Protein AF-A0A803NB33-F1 (afdb_monomer_lite)

InterPro domains:
  IPR025836 Zinc knuckle CX2CX4HX4C [PF14392] (61-93)

Secondary structure (DSSP, 8-state):
--PPPP--TT--EEEEEE---GGG-SHHHHHHHHHHHTS-EEE-TTSTT--SSSEEEEEE--TTSPPP-EEEEEEETTEEEEEEEEEEE-----

Foldseek 3Di:
DPDDPDDDPQFFKKKKWKQAPQVQLAPVNLVVVQCVAANDKDADCVPHNSPDNTRIIIHGHRPVDDDDQWDWDDNDPPDIDTIGIDIDGPDDPD

pLDDT: mean 74.72, std 13.96, range [33.0, 91.12]

Sequence (94 aa):
MISHPKFRSNFPLFGFELDVPFSRRNMRFAKEIGESLWGFVEFDDSEPLGWEKFLSVKAMIDVEKSLRRGMKIDVGGNTTKYVEFKYERLGDFF

Organism: Chenopodium quinoa (NCBI:txid63459)

Radius of gyration: 14.01 Å; chains: 1; bounding box: 28×37×38 Å

Structure (mmCIF, N/CA/C/O backbone):
data_AF-A0A803NB33-F1
#
_entry.id   AF-A0A803NB33-F1
#
loop_
_atom_site.group_PDB
_atom_site.id
_atom_site.type_symbol
_atom_site.label_atom_id
_atom_site.label_alt_id
_atom_site.label_comp_id
_atom_site.label_asym_id
_atom_site.label_entity_id
_atom_site.label_seq_id
_atom_site.pdbx_PDB_ins_code
_atom_site.Cartn_x
_atom_site.Cartn_y
_atom_site.Cartn_z
_atom_site.occupancy
_atom_site.B_iso_or_equiv
_atom_site.auth_seq_id
_atom_site.auth_comp_id
_atom_site.auth_asym_id
_atom_site.auth_atom_id
_atom_site.pdbx_PDB_model_num
ATOM 1 N N . MET A 1 1 ? 10.257 -27.555 -3.988 1.00 33.00 1 MET A N 1
ATOM 2 C CA . MET A 1 1 ? 10.634 -26.551 -5.007 1.00 33.00 1 MET A CA 1
ATOM 3 C C . MET A 1 1 ? 9.440 -25.645 -5.223 1.00 33.00 1 MET A C 1
ATOM 5 O O . MET A 1 1 ? 8.464 -26.090 -5.808 1.00 33.00 1 MET A O 1
ATOM 9 N N . ILE A 1 2 ? 9.469 -24.428 -4.687 1.00 40.22 2 ILE A N 1
ATOM 10 C CA . ILE A 1 2 ? 8.440 -23.428 -4.989 1.00 40.22 2 ILE A CA 1
ATOM 11 C C . ILE A 1 2 ? 8.854 -22.817 -6.329 1.00 40.22 2 ILE A C 1
ATOM 13 O O . ILE A 1 2 ? 9.917 -22.204 -6.434 1.00 40.22 2 ILE A O 1
ATOM 17 N N . SER A 1 3 ? 8.084 -23.092 -7.380 1.00 35.47 3 SER A N 1
ATOM 18 C CA . SER A 1 3 ? 8.314 -22.514 -8.700 1.00 35.47 3 SER A CA 1
ATOM 19 C C . SER A 1 3 ? 8.155 -21.001 -8.604 1.00 35.47 3 SER A C 1
ATOM 21 O O . SER A 1 3 ? 7.064 -20.520 -8.298 1.00 35.47 3 SER A O 1
ATOM 23 N N . HIS A 1 4 ? 9.225 -20.256 -8.871 1.00 43.19 4 HIS A N 1
ATOM 24 C CA . HIS A 1 4 ? 9.113 -18.820 -9.092 1.00 43.19 4 HIS A CA 1
ATOM 25 C C . HIS A 1 4 ? 8.286 -18.623 -10.372 1.00 43.19 4 HIS A C 1
ATOM 27 O O . HIS A 1 4 ? 8.600 -19.260 -11.388 1.00 43.19 4 HIS A O 1
ATOM 33 N N . PRO A 1 5 ? 7.199 -17.834 -10.346 1.00 47.81 5 PRO A N 1
ATOM 34 C CA . PRO A 1 5 ? 6.389 -17.621 -11.532 1.00 47.81 5 PRO A CA 1
ATOM 35 C C . PRO A 1 5 ? 7.263 -16.993 -12.622 1.00 47.81 5 PRO A C 1
ATOM 37 O O . PRO A 1 5 ? 7.984 -16.027 -12.380 1.00 47.81 5 PRO A O 1
ATOM 40 N N . LYS A 1 6 ? 7.229 -17.582 -13.824 1.00 46.09 6 LYS A N 1
ATOM 41 C CA . LYS A 1 6 ? 7.909 -17.044 -15.006 1.00 46.09 6 LYS A CA 1
ATOM 42 C C . LYS A 1 6 ? 7.445 -15.600 -15.214 1.00 46.09 6 LYS A C 1
ATOM 44 O O . LYS A 1 6 ? 6.254 -15.377 -15.427 1.00 46.09 6 LYS A O 1
ATOM 49 N N . PHE A 1 7 ? 8.386 -14.661 -15.145 1.00 50.50 7 PHE A N 1
ATOM 50 C CA . PHE A 1 7 ? 8.177 -13.233 -15.369 1.00 50.50 7 PHE A CA 1
ATOM 51 C C . PHE A 1 7 ? 7.510 -13.038 -16.741 1.00 50.50 7 PHE A C 1
ATOM 53 O O . PHE A 1 7 ? 8.108 -13.330 -17.777 1.00 50.50 7 PHE A O 1
ATOM 60 N N . ARG A 1 8 ? 6.233 -12.646 -16.760 1.00 53.62 8 ARG A N 1
ATOM 61 C CA . ARG A 1 8 ? 5.535 -12.240 -17.989 1.00 53.62 8 ARG A CA 1
ATOM 62 C C . ARG A 1 8 ? 5.753 -10.738 -18.164 1.00 53.62 8 ARG A C 1
ATOM 64 O O . ARG A 1 8 ? 5.673 -10.010 -17.183 1.00 53.62 8 ARG A O 1
ATOM 71 N N . SER A 1 9 ? 5.975 -10.266 -19.390 1.00 55.88 9 SER A N 1
ATOM 72 C CA . SER A 1 9 ? 6.264 -8.848 -19.684 1.00 55.88 9 SER A CA 1
ATOM 73 C C . SER A 1 9 ? 5.131 -7.867 -19.342 1.00 55.88 9 SER A C 1
ATOM 75 O O . SER A 1 9 ? 5.319 -6.667 -19.479 1.00 55.88 9 SER A O 1
ATOM 77 N N . ASN A 1 10 ? 3.962 -8.350 -18.909 1.00 62.28 10 ASN A N 1
ATOM 78 C CA . ASN A 1 10 ? 2.769 -7.532 -18.661 1.00 62.28 10 ASN A CA 1
ATOM 79 C C . ASN A 1 10 ? 2.602 -7.118 -17.186 1.00 62.28 10 ASN A C 1
ATOM 81 O O . ASN A 1 10 ? 1.518 -6.694 -16.797 1.00 62.28 10 ASN A O 1
ATOM 85 N N . PHE A 1 11 ? 3.646 -7.242 -16.362 1.00 69.19 11 PHE A N 1
ATOM 86 C CA . PHE A 1 11 ? 3.639 -6.811 -14.960 1.00 69.19 11 PHE A CA 1
ATOM 87 C C . PHE A 1 11 ? 4.546 -5.588 -14.764 1.00 69.19 11 PHE A C 1
ATOM 89 O O . PHE A 1 11 ? 5.685 -5.744 -14.320 1.00 69.19 11 PHE A O 1
ATOM 96 N N . PRO A 1 12 ? 4.093 -4.369 -15.107 1.00 74.81 12 PRO A N 1
ATOM 97 C CA . PRO A 1 12 ? 4.822 -3.157 -14.748 1.00 74.81 12 PRO A CA 1
ATOM 98 C C . PRO A 1 12 ? 4.941 -3.013 -13.226 1.00 74.81 12 PRO A C 1
ATOM 100 O O . PRO A 1 12 ? 4.063 -3.432 -12.459 1.00 74.81 12 PRO A O 1
ATOM 103 N N . LEU A 1 13 ? 6.029 -2.371 -12.802 1.00 76.25 13 LEU A N 1
ATOM 104 C CA . LEU A 1 13 ? 6.224 -1.984 -11.415 1.00 76.25 13 LEU A CA 1
ATOM 105 C C . LEU A 1 13 ? 5.401 -0.727 -11.119 1.00 76.25 13 LEU A C 1
ATOM 107 O O . LEU A 1 13 ? 5.492 0.282 -11.823 1.00 76.25 13 LEU A O 1
ATOM 111 N N . PHE A 1 14 ? 4.603 -0.784 -10.061 1.00 78.62 14 PHE A N 1
ATOM 112 C CA . PHE A 1 14 ? 3.830 0.344 -9.566 1.00 78.62 14 PHE A CA 1
ATOM 113 C C . PHE A 1 14 ? 4.214 0.658 -8.126 1.00 78.62 14 PHE A C 1
ATOM 115 O O . PHE A 1 14 ? 4.307 -0.241 -7.292 1.00 78.62 14 PHE A O 1
ATOM 122 N N . GLY A 1 15 ? 4.379 1.942 -7.839 1.00 80.25 15 GLY A N 1
ATOM 123 C CA . GLY A 1 15 ? 4.327 2.491 -6.497 1.00 80.25 15 GLY A CA 1
ATOM 124 C C . GLY A 1 15 ? 2.873 2.763 -6.134 1.00 80.25 15 GLY A C 1
ATOM 125 O O . GLY A 1 15 ? 2.076 3.168 -6.986 1.00 80.25 15 GLY A O 1
ATOM 126 N N . PHE A 1 16 ? 2.502 2.530 -4.882 1.00 83.12 16 PHE A N 1
ATOM 127 C CA . PHE A 1 16 ? 1.244 3.028 -4.360 1.00 83.12 16 PHE A CA 1
ATOM 128 C C . PHE A 1 16 ? 1.357 3.511 -2.924 1.00 83.12 16 PHE A C 1
ATOM 130 O O . PHE A 1 16 ? 2.080 2.944 -2.107 1.00 83.12 16 PHE A O 1
ATOM 137 N N . GLU A 1 17 ? 0.593 4.558 -2.634 1.00 83.19 17 GLU A N 1
ATOM 138 C CA . GLU A 1 17 ? 0.523 5.185 -1.320 1.00 83.19 17 GLU A CA 1
ATOM 139 C C . GLU A 1 17 ? -0.779 4.816 -0.611 1.00 83.19 17 GLU A C 1
ATOM 141 O O . GLU A 1 17 ? -1.863 4.857 -1.206 1.00 83.19 17 GLU A O 1
ATOM 146 N N . LEU A 1 18 ? -0.680 4.513 0.685 1.00 83.69 18 LEU A N 1
ATOM 147 C CA . LEU A 1 18 ? -1.822 4.250 1.556 1.00 83.69 18 LEU A CA 1
ATOM 148 C C . LEU A 1 18 ? -1.860 5.225 2.736 1.00 83.69 18 LEU A C 1
ATOM 150 O O . LEU A 1 18 ? -0.942 5.272 3.557 1.00 83.69 18 LEU A O 1
ATOM 154 N N . ASP A 1 19 ? -2.978 5.934 2.898 1.00 86.62 19 ASP A N 1
ATOM 155 C CA . ASP A 1 19 ? -3.249 6.741 4.095 1.00 86.62 19 ASP A CA 1
ATOM 156 C C . ASP A 1 19 ? -3.744 5.867 5.255 1.00 86.62 19 ASP A C 1
ATOM 158 O O . ASP A 1 19 ? -4.939 5.811 5.579 1.00 86.62 19 ASP A O 1
ATOM 162 N N . VAL A 1 20 ? -2.813 5.150 5.881 1.00 84.31 20 VAL A N 1
ATOM 163 C CA . VAL A 1 20 ? -3.088 4.305 7.048 1.00 84.31 20 VAL A CA 1
ATOM 164 C C . VAL A 1 20 ? -2.656 4.974 8.356 1.00 84.31 20 VAL A C 1
ATOM 166 O O . VAL A 1 20 ? -1.734 5.802 8.358 1.00 84.31 20 VAL A O 1
ATOM 169 N N . PRO A 1 21 ? -3.293 4.622 9.493 1.00 84.12 21 PRO A N 1
ATOM 170 C CA . PRO A 1 21 ? -2.838 5.068 10.806 1.00 84.12 21 PRO A CA 1
ATOM 171 C C . PRO A 1 21 ? -1.367 4.724 11.035 1.00 84.12 21 PRO A C 1
ATOM 173 O O . PRO A 1 21 ? -0.900 3.683 10.578 1.00 84.12 21 PRO A O 1
ATOM 176 N N . PHE A 1 22 ? -0.662 5.558 11.800 1.00 81.44 22 PHE A N 1
ATOM 177 C CA . PHE A 1 22 ? 0.767 5.387 12.085 1.00 81.44 22 PHE A CA 1
ATOM 178 C C . PHE A 1 22 ? 1.117 3.977 12.599 1.00 81.44 22 PHE A C 1
ATOM 180 O O . PHE A 1 22 ? 2.069 3.365 12.134 1.00 81.44 22 PHE A O 1
ATOM 187 N N . SER A 1 23 ? 0.275 3.389 13.457 1.00 81.12 23 SER A N 1
ATOM 188 C CA . SER A 1 23 ? 0.448 2.020 13.976 1.00 81.12 23 SER A CA 1
ATOM 189 C C . SER A 1 23 ? 0.433 0.914 12.907 1.00 81.12 23 SER A C 1
ATOM 191 O O . SER A 1 23 ? 0.879 -0.204 13.167 1.00 81.12 23 SER A O 1
ATOM 193 N N . ARG A 1 24 ? -0.074 1.204 11.703 1.00 81.19 24 ARG A N 1
ATOM 194 C CA . ARG A 1 24 ? -0.133 0.292 10.551 1.00 81.19 24 ARG A CA 1
ATOM 195 C C . ARG A 1 24 ? 0.930 0.602 9.488 1.00 81.19 24 ARG A C 1
ATOM 197 O O . ARG A 1 24 ? 1.010 -0.129 8.507 1.00 81.19 24 ARG A O 1
ATOM 204 N N . ARG A 1 25 ? 1.760 1.638 9.662 1.00 83.31 25 ARG A N 1
ATOM 205 C CA . ARG A 1 25 ? 2.849 1.986 8.729 1.00 83.31 25 ARG A CA 1
ATOM 206 C C . ARG A 1 25 ? 4.086 1.141 9.011 1.00 83.31 25 ARG A C 1
ATOM 208 O O . ARG A 1 25 ? 5.074 1.617 9.550 1.00 83.31 25 ARG A O 1
ATOM 215 N N . ASN A 1 26 ? 3.995 -0.153 8.727 1.00 81.50 26 ASN A N 1
ATOM 216 C CA . ASN A 1 26 ? 5.099 -1.083 8.932 1.00 81.50 26 ASN A CA 1
ATOM 217 C C . ASN A 1 26 ? 5.159 -2.131 7.816 1.00 81.50 26 ASN A C 1
ATOM 219 O O . ASN A 1 26 ? 4.155 -2.423 7.162 1.00 81.50 26 ASN A O 1
ATOM 223 N N . MET A 1 27 ? 6.340 -2.728 7.642 1.00 80.31 27 MET A N 1
ATOM 224 C CA . MET A 1 27 ? 6.614 -3.719 6.596 1.00 80.31 27 MET A CA 1
ATOM 225 C C . MET A 1 27 ? 5.647 -4.908 6.635 1.00 80.31 27 MET A C 1
ATOM 227 O O . MET A 1 27 ? 5.233 -5.402 5.589 1.00 80.31 27 MET A O 1
ATOM 231 N N . ARG A 1 28 ? 5.256 -5.368 7.832 1.00 84.62 28 ARG A N 1
ATOM 232 C CA . ARG A 1 28 ? 4.318 -6.489 7.968 1.00 84.62 28 ARG A CA 1
ATOM 233 C C . ARG A 1 28 ? 2.972 -6.151 7.332 1.00 84.62 28 ARG A C 1
ATOM 235 O O . ARG A 1 28 ? 2.474 -6.935 6.534 1.00 84.62 28 ARG A O 1
ATOM 242 N N . PHE A 1 29 ? 2.413 -4.988 7.654 1.00 85.56 29 PHE A N 1
ATOM 243 C CA . PHE A 1 29 ? 1.148 -4.549 7.076 1.00 85.56 29 PHE A CA 1
ATOM 244 C C . PHE A 1 29 ? 1.273 -4.307 5.565 1.00 85.56 29 PHE A C 1
ATOM 246 O O . PHE A 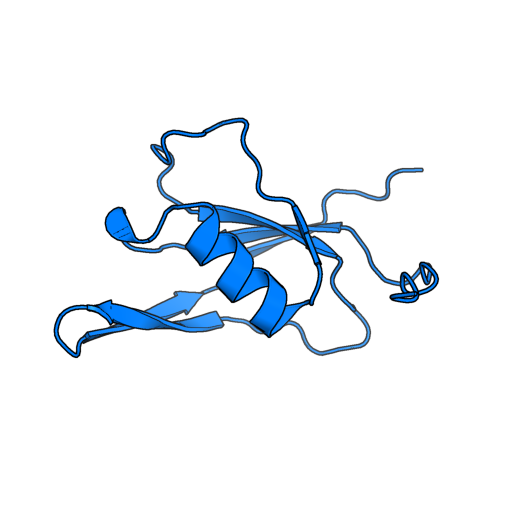1 29 ? 0.428 -4.772 4.806 1.00 85.56 29 PHE A O 1
ATOM 253 N N . ALA A 1 30 ? 2.351 -3.662 5.105 1.00 81.81 30 ALA A N 1
ATOM 254 C CA . ALA A 1 30 ? 2.612 -3.475 3.674 1.00 81.81 30 ALA A CA 1
ATOM 255 C C . ALA A 1 30 ? 2.639 -4.810 2.909 1.00 81.81 30 ALA A C 1
ATOM 257 O O . ALA A 1 30 ? 2.025 -4.933 1.850 1.00 81.81 30 ALA A O 1
ATOM 258 N N . LYS A 1 31 ? 3.292 -5.828 3.482 1.00 82.31 31 LYS A N 1
ATOM 259 C CA . LYS A 1 31 ? 3.357 -7.178 2.920 1.00 82.31 31 LYS A CA 1
ATOM 260 C C . LYS A 1 31 ? 1.993 -7.870 2.907 1.00 82.31 31 LYS A C 1
ATOM 262 O O . LYS A 1 31 ? 1.612 -8.398 1.869 1.00 82.31 31 LYS A O 1
ATOM 267 N N . GLU A 1 32 ? 1.241 -7.819 4.009 1.00 84.94 32 GLU A N 1
ATOM 268 C CA . GLU A 1 32 ? -0.115 -8.392 4.095 1.00 84.94 32 GLU A CA 1
ATOM 269 C C . GLU A 1 32 ? -1.041 -7.809 3.010 1.00 84.94 32 GLU A C 1
ATOM 271 O O . GLU A 1 32 ? -1.775 -8.537 2.339 1.00 84.94 32 GLU A O 1
ATOM 276 N N . ILE A 1 33 ? -0.973 -6.493 2.790 1.00 83.44 33 ILE A N 1
ATOM 277 C CA . ILE A 1 33 ? -1.724 -5.821 1.727 1.00 8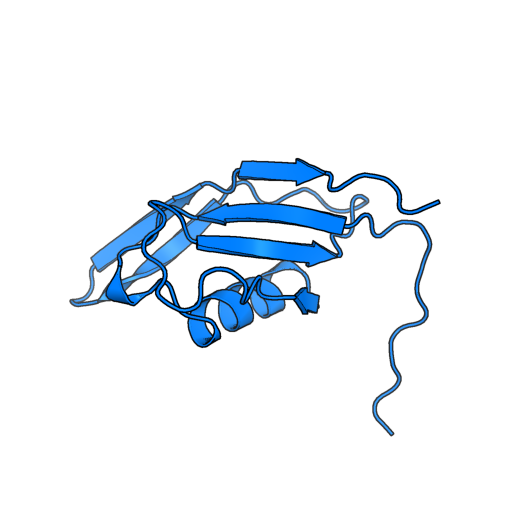3.44 33 ILE A CA 1
ATOM 278 C C . ILE A 1 33 ? -1.223 -6.224 0.341 1.00 83.44 33 ILE A C 1
ATOM 280 O O . ILE A 1 33 ? -2.020 -6.554 -0.536 1.00 83.44 33 ILE A O 1
ATOM 284 N N . GLY A 1 34 ? 0.092 -6.225 0.151 1.00 79.75 34 GLY A N 1
ATOM 285 C CA . GLY A 1 34 ? 0.733 -6.619 -1.092 1.00 79.75 34 GLY A CA 1
ATOM 286 C C . GLY A 1 34 ? 0.354 -8.011 -1.572 1.00 79.75 34 GLY A C 1
ATOM 287 O O . GLY A 1 34 ? -0.053 -8.193 -2.719 1.00 79.75 34 GLY A O 1
ATOM 288 N N . GLU A 1 35 ? 0.445 -8.991 -0.678 1.00 79.88 35 GLU A N 1
ATOM 289 C CA . GLU A 1 35 ? 0.107 -10.388 -0.951 1.00 79.88 35 GLU A CA 1
ATOM 290 C C . GLU A 1 35 ? -1.386 -10.564 -1.255 1.00 79.88 35 GLU A C 1
ATOM 292 O O . GLU A 1 35 ? -1.736 -11.286 -2.187 1.00 79.88 35 GLU A O 1
ATOM 297 N N . SER A 1 36 ? -2.259 -9.860 -0.526 1.00 79.12 36 SER A N 1
ATOM 298 C CA . SER A 1 36 ? -3.716 -9.885 -0.734 1.00 79.12 36 SER A CA 1
ATOM 299 C C . SER A 1 36 ? -4.140 -9.361 -2.111 1.00 79.12 36 SER A C 1
ATOM 301 O O . SER A 1 36 ? -5.157 -9.785 -2.664 1.00 79.12 36 SER A O 1
ATOM 303 N N . LEU A 1 37 ? -3.371 -8.429 -2.673 1.00 77.06 37 LEU A N 1
ATOM 304 C CA . LEU A 1 37 ? -3.769 -7.691 -3.866 1.00 77.06 37 LEU A CA 1
ATOM 305 C C . LEU A 1 37 ? -3.022 -8.127 -5.128 1.00 77.06 37 LEU A C 1
ATOM 307 O O . LEU A 1 37 ? -3.649 -8.259 -6.181 1.00 77.06 37 LEU A O 1
ATOM 311 N N . TRP A 1 38 ? -1.708 -8.352 -5.030 1.00 73.31 38 TRP A N 1
ATOM 312 C CA . TRP A 1 38 ? -0.826 -8.498 -6.197 1.00 73.31 38 TRP A CA 1
ATOM 313 C C . TRP A 1 38 ? 0.253 -9.581 -6.057 1.00 73.31 38 TRP A C 1
ATOM 315 O O . TRP A 1 38 ? 0.962 -9.865 -7.018 1.00 73.31 38 TRP A O 1
ATOM 325 N N . GLY A 1 39 ? 0.366 -10.235 -4.898 1.00 65.56 39 GLY A N 1
ATOM 326 C CA . GLY A 1 39 ? 1.205 -11.423 -4.694 1.00 65.56 39 GLY A CA 1
ATOM 327 C C . GLY A 1 39 ? 2.713 -11.172 -4.563 1.00 65.56 39 GLY A C 1
ATOM 328 O O . GLY A 1 39 ? 3.393 -11.992 -3.953 1.00 65.56 39 GLY A O 1
ATOM 329 N N . PHE A 1 40 ? 3.245 -10.054 -5.071 1.00 63.84 40 PHE A N 1
ATOM 330 C CA . PHE A 1 40 ? 4.644 -9.659 -4.883 1.00 63.84 40 PHE A CA 1
ATOM 331 C C . PHE A 1 40 ? 4.756 -8.173 -4.540 1.00 63.84 40 PHE A C 1
ATOM 333 O O . PHE A 1 40 ? 4.316 -7.317 -5.310 1.00 63.84 40 PHE A O 1
ATOM 340 N N . VAL A 1 41 ? 5.367 -7.889 -3.390 1.00 67.19 41 VAL A N 1
ATOM 341 C CA . VAL A 1 41 ? 5.627 -6.535 -2.906 1.00 67.19 41 VAL A CA 1
ATOM 342 C C . VAL A 1 41 ? 7.065 -6.404 -2.443 1.00 67.19 41 VAL A C 1
ATOM 344 O O . VAL A 1 41 ? 7.542 -7.204 -1.639 1.00 67.19 41 VAL A O 1
ATOM 347 N N . GLU A 1 42 ? 7.713 -5.351 -2.925 1.00 69.75 42 GLU A N 1
ATOM 348 C CA . GLU A 1 42 ? 8.941 -4.819 -2.360 1.00 69.75 42 GLU A CA 1
ATOM 349 C C . GLU A 1 42 ? 8.566 -3.620 -1.481 1.00 69.75 42 GLU A C 1
ATOM 351 O O . GLU A 1 42 ? 7.880 -2.686 -1.908 1.00 69.75 42 GLU A O 1
ATOM 356 N N . PHE A 1 43 ? 8.941 -3.693 -0.207 1.00 67.56 43 PHE A N 1
ATOM 357 C CA . PHE A 1 43 ? 8.759 -2.590 0.727 1.00 67.56 43 PHE A CA 1
ATOM 358 C C . PHE A 1 43 ? 9.929 -1.626 0.554 1.00 67.56 43 PHE A C 1
ATOM 360 O O . PHE A 1 43 ? 11.077 -2.066 0.567 1.00 67.56 43 PHE A O 1
ATOM 367 N N . ASP A 1 44 ? 9.642 -0.337 0.387 1.00 65.12 44 ASP A N 1
ATOM 368 C CA . ASP A 1 44 ? 10.695 0.671 0.343 1.00 65.12 44 ASP A CA 1
ATOM 369 C C . ASP A 1 44 ? 11.229 0.892 1.765 1.00 65.12 44 ASP A C 1
ATOM 371 O O . ASP A 1 44 ? 10.568 1.513 2.598 1.00 65.12 44 ASP A O 1
ATOM 375 N N . ASP A 1 45 ? 12.393 0.312 2.070 1.00 62.75 45 ASP A N 1
ATOM 376 C CA . ASP A 1 45 ? 13.016 0.411 3.394 1.00 62.75 45 ASP A CA 1
ATOM 377 C C . ASP A 1 45 ? 13.822 1.699 3.593 1.00 62.75 45 ASP A C 1
ATOM 379 O O . ASP A 1 45 ? 14.358 1.907 4.682 1.00 62.75 45 ASP A O 1
ATOM 383 N N . SER A 1 46 ? 13.874 2.571 2.577 1.00 64.50 46 SER A N 1
ATOM 384 C CA . SER A 1 46 ? 14.633 3.822 2.639 1.00 64.50 46 SER A CA 1
ATOM 385 C C . SER A 1 46 ? 14.094 4.798 3.695 1.00 64.50 46 SER A C 1
ATOM 387 O O . SER A 1 46 ? 14.849 5.636 4.190 1.00 64.50 46 SER A O 1
ATOM 389 N N . GLU A 1 47 ? 12.840 4.621 4.135 1.00 59.16 47 GLU A N 1
ATOM 390 C CA . GLU A 1 47 ? 12.255 5.264 5.317 1.00 59.16 47 GLU A CA 1
ATOM 391 C C . GLU A 1 47 ? 11.768 4.238 6.365 1.00 59.16 47 GLU A C 1
ATOM 393 O O . GLU A 1 47 ? 10.565 4.031 6.568 1.00 59.16 47 GLU A O 1
ATOM 398 N N . PRO A 1 48 ? 12.679 3.615 7.131 1.00 55.97 48 PRO A N 1
ATOM 399 C CA . PRO A 1 48 ? 12.327 2.532 8.051 1.00 55.97 48 PRO A CA 1
ATOM 400 C C . PRO A 1 48 ? 11.474 3.002 9.240 1.00 55.97 48 PRO A C 1
ATOM 402 O O . PRO A 1 48 ? 10.873 2.189 9.943 1.00 55.97 48 PRO A O 1
ATOM 405 N N . LEU A 1 49 ? 11.419 4.316 9.482 1.00 55.62 49 LEU A N 1
ATOM 406 C CA . LEU A 1 49 ? 10.675 4.901 10.589 1.00 55.62 49 LEU A CA 1
ATOM 407 C C . LEU A 1 49 ? 9.199 5.188 10.247 1.00 55.62 49 LEU A C 1
ATOM 409 O O . LEU A 1 49 ? 8.417 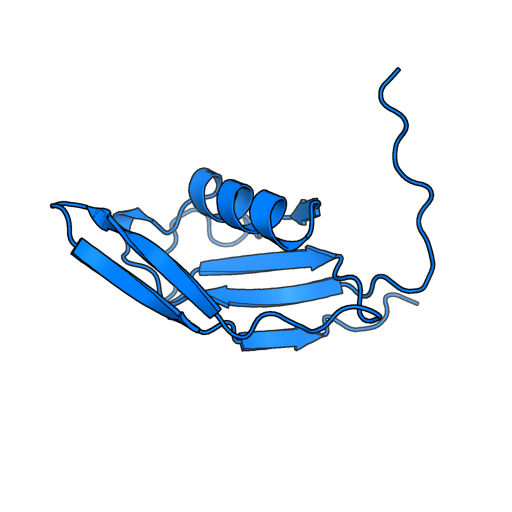5.420 11.171 1.00 55.62 49 LEU A O 1
ATOM 413 N N . GLY A 1 50 ? 8.807 5.195 8.963 1.00 56.56 50 GLY A N 1
ATOM 414 C CA . GLY A 1 50 ? 7.432 5.498 8.533 1.00 56.56 50 GLY A CA 1
ATOM 415 C C . GLY A 1 50 ? 6.959 6.914 8.895 1.00 56.56 50 GLY A C 1
ATOM 416 O O . GLY A 1 50 ? 5.789 7.100 9.249 1.00 56.56 50 GLY A O 1
ATOM 417 N N . TRP A 1 51 ? 7.876 7.891 8.890 1.00 57.38 51 TRP A N 1
ATOM 418 C CA . TRP A 1 51 ? 7.585 9.289 9.252 1.00 57.38 51 TRP A CA 1
ATOM 419 C C . TRP A 1 51 ? 6.850 10.024 8.139 1.00 57.38 51 TRP A C 1
ATOM 421 O O . TRP A 1 51 ? 6.134 10.991 8.416 1.00 57.38 51 TRP A O 1
ATOM 431 N N . GLU A 1 52 ? 6.950 9.534 6.906 1.00 65.25 52 GLU A N 1
ATOM 432 C CA . GLU A 1 52 ? 6.072 9.960 5.838 1.00 65.25 52 GLU A CA 1
ATOM 433 C C . GLU A 1 52 ? 4.587 9.814 6.192 1.00 65.25 52 GLU A C 1
ATOM 435 O O . GLU A 1 52 ? 4.129 8.954 6.955 1.00 65.25 52 GLU A O 1
ATOM 440 N N . LYS A 1 53 ? 3.796 10.724 5.620 1.00 71.56 53 LYS A N 1
ATOM 441 C CA . LYS A 1 53 ? 2.351 10.812 5.845 1.00 71.56 53 LYS A CA 1
ATOM 442 C C . LYS A 1 53 ? 1.609 9.565 5.348 1.00 71.56 53 LYS A C 1
ATOM 444 O O . LYS A 1 53 ? 0.511 9.297 5.839 1.00 71.56 53 LYS A O 1
ATOM 449 N N . PHE A 1 54 ? 2.205 8.813 4.428 1.00 77.31 54 PHE A N 1
ATOM 450 C CA . PHE A 1 54 ? 1.609 7.669 3.753 1.00 77.31 54 PHE A CA 1
ATOM 451 C C . PHE A 1 54 ? 2.525 6.445 3.846 1.00 77.31 54 PHE A C 1
ATOM 453 O O . PHE A 1 54 ? 3.716 6.558 4.106 1.00 77.31 54 PHE A O 1
ATOM 460 N N . LEU A 1 55 ? 1.944 5.260 3.677 1.00 80.88 55 LEU A N 1
ATOM 461 C CA . LEU A 1 55 ? 2.693 4.020 3.515 1.00 80.88 55 LEU A CA 1
ATOM 462 C C . LEU A 1 55 ? 2.920 3.785 2.020 1.00 80.88 55 LEU A C 1
ATOM 464 O O . LEU A 1 55 ? 1.957 3.488 1.309 1.00 80.88 55 LEU A O 1
ATOM 468 N N . SER A 1 56 ? 4.167 3.913 1.582 1.00 80.25 56 SER A N 1
ATOM 469 C CA . SER A 1 56 ? 4.590 3.703 0.196 1.00 80.25 56 SER A CA 1
ATOM 470 C C . SER A 1 56 ? 4.988 2.247 -0.027 1.00 80.25 56 SER A C 1
ATOM 472 O O . SER A 1 56 ? 5.706 1.646 0.772 1.00 80.25 56 SER A O 1
ATOM 474 N N . VAL A 1 57 ? 4.483 1.647 -1.101 1.00 79.06 57 VAL A N 1
ATOM 475 C CA . VAL A 1 57 ? 4.686 0.227 -1.401 1.00 79.06 57 VAL A CA 1
ATOM 476 C C . VAL A 1 57 ? 4.933 0.047 -2.893 1.00 79.06 57 VAL A C 1
ATOM 478 O O . VAL A 1 57 ? 4.245 0.661 -3.705 1.00 79.06 57 VAL A O 1
ATOM 481 N N . LYS A 1 58 ? 5.882 -0.818 -3.266 1.00 82.12 58 LYS A N 1
ATOM 482 C CA . LYS A 1 58 ? 6.137 -1.183 -4.664 1.00 82.12 58 LYS A CA 1
ATOM 483 C C . LYS A 1 58 ? 5.579 -2.577 -4.926 1.00 82.12 58 LYS A C 1
ATOM 485 O O . LYS A 1 58 ? 5.899 -3.521 -4.209 1.00 82.12 58 LYS A O 1
ATOM 490 N N . ALA A 1 59 ? 4.735 -2.720 -5.940 1.00 78.25 59 ALA A N 1
ATOM 491 C CA . ALA A 1 59 ? 4.168 -4.002 -6.351 1.00 78.25 59 ALA A CA 1
ATOM 492 C C . ALA A 1 59 ? 4.307 -4.216 -7.853 1.00 78.25 59 ALA A C 1
ATOM 494 O O . ALA A 1 59 ? 4.201 -3.282 -8.648 1.00 78.25 59 ALA A O 1
ATOM 495 N N . MET A 1 60 ? 4.454 -5.481 -8.239 1.00 79.06 60 MET A N 1
ATOM 496 C CA . MET A 1 60 ? 4.214 -5.900 -9.615 1.00 79.06 60 MET A CA 1
ATOM 497 C C . MET A 1 60 ? 2.717 -6.099 -9.814 1.00 79.06 60 MET A C 1
ATOM 499 O O . MET A 1 60 ? 2.119 -6.952 -9.160 1.00 79.06 60 MET A O 1
ATOM 503 N N . ILE A 1 61 ? 2.105 -5.329 -10.713 1.00 79.44 61 ILE A N 1
ATOM 504 C CA . ILE A 1 61 ? 0.651 -5.353 -10.902 1.00 79.44 61 ILE A CA 1
ATOM 505 C C . ILE A 1 61 ? 0.294 -5.936 -12.267 1.00 79.44 61 ILE A C 1
ATOM 507 O O . ILE A 1 61 ? 0.818 -5.518 -13.293 1.00 79.44 61 ILE A O 1
ATOM 511 N N . ASP A 1 62 ? -0.643 -6.884 -12.266 1.00 80.00 62 ASP A N 1
ATOM 512 C CA . ASP A 1 62 ? -1.263 -7.431 -13.474 1.00 80.00 62 ASP A CA 1
ATOM 513 C C . ASP A 1 62 ? -2.225 -6.401 -14.087 1.00 80.00 62 ASP A C 1
ATOM 515 O O . ASP A 1 62 ? -3.353 -6.241 -13.613 1.00 80.00 62 ASP A O 1
ATOM 519 N N . VAL A 1 63 ? -1.788 -5.681 -15.121 1.00 78.31 63 VAL A N 1
ATOM 520 C CA . VAL A 1 63 ? -2.601 -4.622 -15.752 1.00 78.31 63 VAL A CA 1
ATOM 521 C C . VAL A 1 63 ? -3.732 -5.152 -16.633 1.00 78.31 63 VAL A C 1
ATOM 523 O O . VAL A 1 63 ? -4.592 -4.377 -17.047 1.00 78.31 63 VAL A O 1
ATOM 526 N N . GLU A 1 64 ? -3.776 -6.460 -16.902 1.00 83.12 64 GLU A N 1
ATOM 527 C CA . GLU A 1 64 ? -4.920 -7.086 -17.577 1.00 83.12 64 GLU A CA 1
ATOM 528 C C . GLU A 1 64 ? -6.125 -7.219 -16.630 1.00 83.12 64 GLU A C 1
ATOM 530 O O . GLU A 1 64 ? -7.260 -7.412 -17.072 1.00 83.12 64 GLU A O 1
ATOM 535 N N . LYS A 1 65 ? -5.901 -7.077 -15.316 1.00 81.00 65 LYS A N 1
ATOM 536 C CA . LYS A 1 65 ? -6.950 -7.048 -14.294 1.00 81.00 65 LYS A CA 1
ATOM 537 C C . LYS A 1 65 ? -7.303 -5.616 -13.917 1.00 81.00 65 LYS A C 1
ATOM 539 O O . LYS A 1 65 ? -6.478 -4.707 -13.927 1.00 81.00 65 LYS A O 1
ATOM 544 N N . SER A 1 66 ? -8.552 -5.418 -13.503 1.00 83.62 66 SER A N 1
ATOM 545 C CA . SER A 1 66 ? -8.992 -4.131 -12.971 1.00 83.62 66 SER A CA 1
ATOM 546 C C . SER A 1 66 ? -8.177 -3.746 -11.734 1.00 83.62 66 SER A C 1
ATOM 548 O O . SER A 1 66 ? -8.161 -4.490 -10.747 1.00 83.62 66 SER A O 1
ATOM 550 N N . LEU A 1 67 ? -7.577 -2.556 -11.753 1.00 84.06 67 LEU A N 1
ATOM 551 C CA . LEU A 1 67 ? -6.916 -1.984 -10.584 1.00 84.06 67 LEU A CA 1
ATOM 552 C C . LEU A 1 67 ? -7.941 -1.725 -9.479 1.00 84.06 67 LEU A C 1
ATOM 554 O O . LEU A 1 67 ? -8.957 -1.049 -9.679 1.00 84.06 67 LEU A O 1
ATOM 558 N N . ARG A 1 68 ? -7.672 -2.259 -8.289 1.00 86.88 68 ARG A N 1
ATOM 559 C CA . ARG A 1 68 ? -8.502 -2.001 -7.115 1.00 86.88 68 ARG A CA 1
ATOM 560 C C . ARG A 1 68 ? -8.320 -0.539 -6.699 1.00 86.88 68 ARG A C 1
ATOM 562 O O . ARG A 1 68 ? -7.213 -0.073 -6.555 1.00 86.88 68 ARG A O 1
ATOM 569 N N . ARG A 1 69 ? -9.394 0.207 -6.455 1.00 89.25 69 ARG A N 1
ATOM 570 C CA . ARG A 1 69 ? -9.273 1.637 -6.084 1.00 89.25 69 ARG A CA 1
ATOM 571 C C . ARG A 1 69 ? -9.033 1.875 -4.594 1.00 89.25 69 ARG A C 1
ATOM 573 O O . ARG A 1 69 ? -8.725 2.986 -4.185 1.00 89.25 69 ARG A O 1
ATOM 580 N N . GLY A 1 70 ? -9.229 0.843 -3.784 1.00 89.81 70 GLY A N 1
ATOM 581 C CA . GLY A 1 70 ? -9.089 0.913 -2.343 1.00 89.81 70 GLY A CA 1
ATOM 582 C C . GLY A 1 70 ? -9.598 -0.336 -1.639 1.00 89.81 70 GLY A C 1
ATOM 583 O O . GLY A 1 70 ? -10.081 -1.301 -2.252 1.00 89.81 70 GLY A O 1
ATOM 584 N N . MET A 1 71 ? -9.492 -0.326 -0.320 1.00 89.06 71 MET A N 1
ATOM 585 C CA . MET A 1 71 ? -9.984 -1.407 0.524 1.00 89.06 71 MET A CA 1
ATOM 586 C C . MET A 1 71 ? -10.381 -0.899 1.902 1.00 89.06 71 MET A C 1
ATOM 588 O O . MET A 1 71 ? -9.973 0.170 2.346 1.00 89.06 71 MET A O 1
ATOM 592 N N . LYS A 1 72 ? -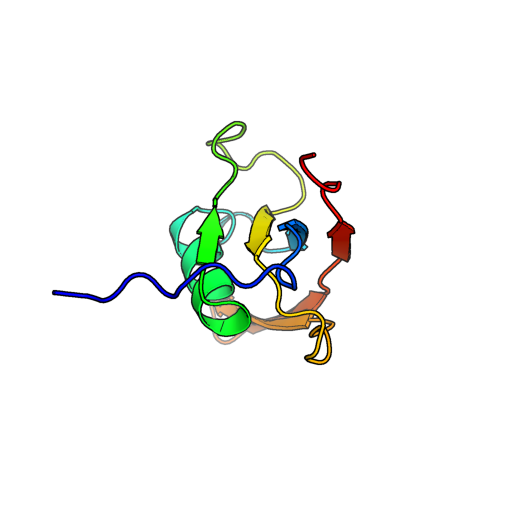11.161 -1.713 2.602 1.00 91.12 72 LYS A N 1
ATOM 593 C CA . LYS A 1 72 ? -11.482 -1.504 4.006 1.00 91.12 72 LYS A CA 1
ATOM 594 C C . LYS A 1 72 ? -10.407 -2.182 4.856 1.00 91.12 72 LYS A C 1
ATOM 596 O O . LYS A 1 72 ? -10.178 -3.375 4.684 1.00 91.12 72 LYS A O 1
ATOM 601 N N . ILE A 1 73 ? -9.770 -1.435 5.752 1.00 87.75 73 ILE A N 1
ATOM 602 C CA . ILE A 1 73 ? -8.754 -1.942 6.683 1.00 87.75 73 ILE A CA 1
ATOM 603 C C . ILE A 1 73 ? -9.267 -1.875 8.120 1.00 87.75 73 ILE A C 1
ATOM 605 O O . ILE A 1 73 ? -10.026 -0.970 8.476 1.00 87.75 73 ILE A O 1
ATOM 609 N N . ASP A 1 74 ? -8.833 -2.825 8.943 1.00 87.00 74 ASP A N 1
ATOM 610 C CA . ASP A 1 74 ? -9.046 -2.804 10.389 1.00 87.00 74 ASP A CA 1
ATOM 611 C C . ASP A 1 74 ? -8.015 -1.878 11.053 1.00 87.00 74 ASP A C 1
ATOM 613 O O . ASP A 1 74 ? -6.799 -2.088 10.955 1.00 87.00 74 ASP A O 1
ATOM 617 N N . VAL A 1 75 ? -8.497 -0.844 11.742 1.00 83.81 75 VAL A N 1
ATOM 618 C CA . VAL A 1 75 ? -7.657 0.134 12.451 1.00 83.81 75 VAL A CA 1
ATOM 619 C C . VAL A 1 75 ? -7.646 -0.074 13.972 1.00 83.81 75 VAL A C 1
ATOM 621 O O . VAL A 1 75 ? -7.044 0.723 14.687 1.00 83.81 75 VAL A O 1
ATOM 624 N N . GLY A 1 76 ? -8.234 -1.169 14.461 1.00 82.94 76 GLY A N 1
ATOM 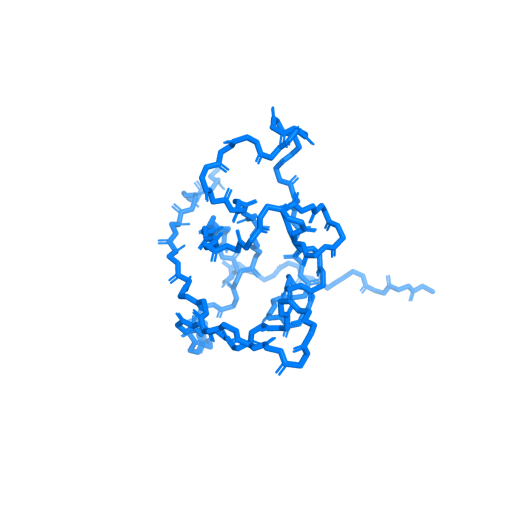625 C CA . GLY A 1 76 ? -8.347 -1.519 15.875 1.00 82.94 76 GLY A CA 1
ATOM 626 C C . GLY A 1 76 ? -9.655 -1.041 16.510 1.00 82.94 76 GLY A C 1
ATOM 627 O O . GLY A 1 76 ? -10.365 -0.192 15.971 1.00 82.94 76 GLY A O 1
ATOM 628 N N . GLY A 1 77 ? -9.999 -1.613 17.670 1.00 83.75 77 GLY A N 1
ATOM 629 C CA . GLY A 1 77 ? -11.177 -1.206 18.448 1.00 83.75 77 GLY A CA 1
ATOM 630 C C . GLY A 1 77 ? -12.504 -1.364 17.695 1.00 83.75 77 GLY A C 1
ATOM 631 O O . GLY A 1 77 ? -13.347 -0.474 17.761 1.00 83.75 77 GLY A O 1
ATOM 632 N N . ASN A 1 78 ? -12.660 -2.446 16.919 1.00 84.69 78 ASN A N 1
ATOM 633 C CA . ASN A 1 78 ? -13.802 -2.700 16.025 1.00 84.69 78 ASN A CA 1
ATOM 634 C C . ASN A 1 78 ? -14.069 -1.588 14.993 1.00 84.69 78 ASN A C 1
ATOM 636 O O . ASN A 1 78 ? -15.152 -1.517 14.409 1.00 84.69 78 ASN A O 1
ATOM 640 N N . THR A 1 79 ? -13.084 -0.724 14.747 1.00 87.06 79 THR A N 1
ATOM 641 C CA . THR A 1 79 ? -13.193 0.375 13.794 1.00 87.06 79 THR A CA 1
ATOM 642 C C . THR A 1 79 ? -12.495 0.007 12.497 1.00 87.06 79 THR A C 1
ATOM 644 O O . THR A 1 79 ? -11.461 -0.658 12.466 1.00 87.06 79 THR A O 1
ATOM 647 N N . THR A 1 80 ? -13.069 0.465 11.391 1.00 90.94 80 THR A N 1
ATOM 648 C CA . THR A 1 80 ? -12.530 0.219 10.056 1.00 90.94 80 THR A CA 1
ATOM 649 C C . THR A 1 80 ? -12.428 1.521 9.284 1.00 90.94 80 THR A C 1
ATOM 651 O O . THR A 1 80 ? -13.258 2.413 9.456 1.00 90.94 80 THR A O 1
ATOM 654 N N . LYS A 1 81 ? -11.416 1.627 8.424 1.00 89.12 81 LYS A N 1
ATOM 655 C CA . LYS A 1 81 ? -11.194 2.780 7.545 1.00 89.12 81 LYS A CA 1
ATOM 656 C C . LYS A 1 81 ? -11.183 2.301 6.099 1.00 89.12 81 LYS A C 1
ATOM 658 O O . LYS A 1 81 ? -10.581 1.272 5.803 1.00 89.12 81 LYS A O 1
ATOM 663 N N . TYR A 1 82 ? -11.844 3.026 5.202 1.00 90.69 82 TYR A N 1
ATOM 664 C CA . TYR A 1 82 ? -11.626 2.836 3.771 1.00 90.69 82 TYR A CA 1
ATOM 665 C C . TYR A 1 82 ? -10.372 3.608 3.366 1.00 90.69 82 TYR A C 1
ATOM 667 O O . TYR A 1 82 ? -10.253 4.793 3.672 1.00 90.69 82 TYR A O 1
ATOM 675 N N . VAL A 1 83 ? -9.431 2.926 2.726 1.00 88.25 83 VAL A N 1
ATOM 676 C CA . VAL A 1 83 ? -8.189 3.515 2.232 1.00 88.25 83 VAL A CA 1
ATOM 677 C C . VAL A 1 83 ? -8.188 3.457 0.719 1.00 88.25 83 VAL A C 1
ATOM 679 O O . VAL A 1 83 ? -8.440 2.405 0.129 1.00 88.25 83 VAL A O 1
ATOM 682 N N . GLU A 1 84 ? -7.947 4.606 0.106 1.00 89.12 84 GLU A N 1
ATOM 683 C CA . GLU A 1 84 ? -7.806 4.737 -1.337 1.00 89.12 84 GLU A CA 1
ATOM 684 C C . GLU A 1 84 ? -6.379 4.406 -1.752 1.00 89.12 84 GLU A C 1
ATOM 686 O O . GLU A 1 84 ? -5.429 4.684 -1.019 1.00 89.12 84 GLU A O 1
ATOM 691 N N . PHE A 1 85 ? -6.243 3.803 -2.928 1.00 87.38 85 PHE A N 1
ATOM 692 C CA . PHE A 1 85 ? -4.951 3.509 -3.531 1.00 87.38 85 PHE A CA 1
ATOM 693 C C . PHE A 1 85 ? -4.649 4.573 -4.570 1.00 87.38 85 PHE A C 1
ATOM 695 O O . PHE A 1 85 ? -5.429 4.782 -5.503 1.00 87.38 85 PHE A O 1
ATOM 702 N N . LYS A 1 86 ? -3.502 5.230 -4.418 1.00 86.75 86 LYS A N 1
ATOM 703 C CA . LYS A 1 86 ? -2.942 6.103 -5.446 1.00 86.75 86 LYS A CA 1
ATOM 704 C C . LYS A 1 86 ? -1.822 5.354 -6.130 1.00 86.75 86 LYS A C 1
ATOM 706 O O . LYS A 1 86 ? -0.903 4.928 -5.450 1.00 86.75 86 LYS A O 1
ATOM 711 N N . TYR A 1 87 ? -1.934 5.178 -7.438 1.00 85.56 87 TYR A N 1
ATOM 712 C CA . TYR A 1 87 ? -0.975 4.425 -8.234 1.00 85.56 87 TYR A CA 1
ATOM 713 C C . TYR A 1 87 ? -0.039 5.359 -8.982 1.00 85.56 87 TYR A C 1
ATOM 715 O O . TYR A 1 87 ? -0.495 6.289 -9.645 1.00 85.56 87 TYR A O 1
ATOM 723 N N . GLU A 1 88 ? 1.243 5.031 -8.960 1.00 83.94 88 GLU A N 1
ATOM 724 C CA . GLU A 1 88 ? 2.268 5.627 -9.802 1.00 83.94 88 GLU A CA 1
ATOM 725 C C . GLU A 1 88 ? 2.998 4.511 -10.550 1.00 83.94 88 GLU A C 1
ATOM 727 O O . GLU A 1 88 ? 3.491 3.562 -9.942 1.00 83.94 88 GLU A O 1
ATOM 732 N N . ARG A 1 89 ? 3.051 4.588 -11.882 1.00 83.88 89 ARG A N 1
ATOM 733 C CA . ARG A 1 89 ? 3.840 3.638 -12.676 1.00 83.88 89 ARG A CA 1
ATOM 734 C C . ARG A 1 89 ? 5.311 4.016 -12.540 1.00 83.88 89 ARG A C 1
ATOM 736 O O . ARG A 1 89 ? 5.702 5.093 -12.982 1.00 83.88 89 ARG A O 1
ATOM 743 N N . LEU A 1 90 ? 6.123 3.124 -11.982 1.00 76.12 90 LEU A N 1
ATOM 744 C CA . LEU A 1 90 ? 7.546 3.357 -11.728 1.00 76.12 90 LEU A CA 1
ATOM 745 C C . LEU A 1 90 ? 8.380 3.016 -12.966 1.00 76.12 90 LEU A C 1
ATOM 747 O O . LEU A 1 90 ? 9.233 2.137 -12.921 1.00 76.12 90 LE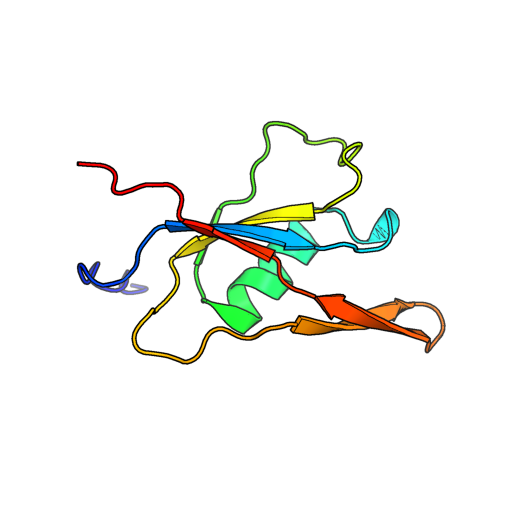U A O 1
ATOM 751 N N . GLY A 1 91 ? 8.087 3.706 -14.072 1.00 67.31 91 GLY A N 1
ATOM 752 C CA . GLY A 1 91 ? 8.780 3.558 -15.352 1.00 67.31 91 GLY A CA 1
ATOM 753 C C . GLY A 1 91 ? 8.757 2.142 -15.938 1.00 67.31 91 GLY A C 1
ATOM 754 O O . GLY A 1 91 ? 8.270 1.184 -15.341 1.00 67.31 91 GLY A O 1
ATOM 755 N N . ASP A 1 92 ? 9.286 2.019 -17.148 1.00 60.31 92 ASP A N 1
ATOM 756 C CA . ASP A 1 92 ? 9.764 0.737 -17.649 1.00 60.31 92 ASP A CA 1
ATOM 757 C C . ASP A 1 92 ? 11.272 0.752 -17.389 1.00 60.31 92 ASP A C 1
ATOM 759 O O . ASP A 1 92 ? 11.978 1.623 -17.900 1.00 60.31 92 ASP A O 1
ATOM 763 N N . PHE A 1 93 ? 11.775 -0.138 -16.532 1.00 49.03 93 PHE A N 1
ATOM 764 C CA . PHE A 1 93 ? 13.214 -0.392 -16.499 1.00 49.03 93 PHE A CA 1
ATOM 765 C C . PHE A 1 93 ? 13.559 -1.060 -17.837 1.00 49.03 93 PHE A C 1
ATOM 767 O O . PHE A 1 93 ? 13.268 -2.242 -18.026 1.00 49.03 93 PHE A O 1
ATOM 774 N N . PHE A 1 94 ? 14.065 -0.263 -18.782 1.00 44.66 94 PHE A N 1
ATOM 775 C CA . PHE A 1 94 ? 14.650 -0.733 -20.038 1.00 44.66 94 PHE A CA 1
ATOM 776 C C . PHE A 1 94 ? 16.065 -1.259 -19.798 1.00 44.66 94 PHE A C 1
ATOM 778 O O . PHE A 1 94 ? 16.809 -0.605 -19.029 1.00 44.66 94 PHE A O 1
#